Protein AF-A0A2R7Y1B5-F1 (afdb_monomer_lite)

Secondary structure (DSSP, 8-state):
-EEEEE--SSS-SEEEETTEEEEEGGG--TTTHHHHHHHHHHHHIIIIIS---HHHHHHHHHHHHHHHHT--

Radius of gyration: 12.19 Å; chains: 1; bounding box: 36×19×28 Å

Sequence (72 aa):
MDLEIVVKDDDGMGWFENGKIVINVRWSTEESIVEDLVSTFLHEYLEHVLGLGHDYAEEGEGMVMDLLKWGD

Organism: NCBI:txid1973259

pLDDT: mean 92.09, std 8.72, range [51.62, 97.88]

Foldseek 3Di:
DAEAEDADPDDDQWDDDPNYIYGHCNPPDPVCSVLSVQLSVQLRCCCPVVVVHRVVSVVRSVVVSVVVVVVD

Structure (mmCIF, N/CA/C/O backbone):
data_AF-A0A2R7Y1B5-F1
#
_entry.id   AF-A0A2R7Y1B5-F1
#
loop_
_atom_site.group_PDB
_atom_site.id
_atom_site.type_symbol
_atom_site.label_atom_id
_atom_site.label_alt_id
_atom_site.label_comp_id
_atom_site.label_asym_id
_atom_site.label_entity_id
_atom_site.label_seq_id
_atom_site.pdbx_PDB_ins_code
_atom_site.Cartn_x
_atom_site.Cartn_y
_atom_site.Cartn_z
_atom_site.occupancy
_atom_site.B_iso_or_equiv
_atom_site.auth_seq_id
_atom_site.auth_comp_id
_atom_site.auth_asym_id
_atom_site.auth_atom_id
_atom_site.pdbx_PDB_model_num
ATOM 1 N N . MET A 1 1 ? -9.605 -10.643 5.770 1.00 81.69 1 MET A N 1
ATOM 2 C CA . MET A 1 1 ? -9.316 -9.395 5.049 1.00 81.69 1 MET A CA 1
ATOM 3 C C . MET A 1 1 ? -8.959 -9.815 3.649 1.00 81.69 1 MET A C 1
ATOM 5 O O . MET A 1 1 ? -8.130 -10.708 3.505 1.00 81.69 1 MET A O 1
ATOM 9 N N . ASP A 1 2 ? -9.668 -9.255 2.678 1.00 91.75 2 ASP A N 1
ATOM 10 C CA . ASP A 1 2 ? -9.502 -9.607 1.273 1.00 91.75 2 ASP A CA 1
ATOM 11 C C . ASP A 1 2 ? -8.578 -8.591 0.600 1.00 91.75 2 ASP A C 1
ATOM 13 O O . ASP A 1 2 ? -8.575 -7.413 0.961 1.00 91.75 2 ASP A O 1
ATOM 17 N N . LEU A 1 3 ? -7.814 -9.064 -0.381 1.00 95.19 3 LEU A N 1
ATOM 18 C CA . LEU A 1 3 ? -6.953 -8.255 -1.237 1.00 95.19 3 LEU A CA 1
ATOM 19 C C . LEU A 1 3 ? -7.437 -8.403 -2.680 1.00 95.19 3 LEU A C 1
ATOM 21 O O . LEU A 1 3 ? -7.653 -9.524 -3.146 1.00 95.19 3 LEU A O 1
ATOM 25 N N . GLU A 1 4 ? -7.598 -7.291 -3.389 1.00 96.06 4 GLU A N 1
ATOM 26 C CA . GLU A 1 4 ? -7.944 -7.280 -4.811 1.00 96.06 4 GLU A CA 1
ATOM 27 C C . GLU A 1 4 ? -6.954 -6.423 -5.593 1.00 96.06 4 GLU A C 1
ATOM 29 O O . GLU A 1 4 ? -6.694 -5.276 -5.242 1.00 96.06 4 GLU A O 1
ATOM 34 N N . ILE A 1 5 ? -6.424 -6.990 -6.675 1.00 95.38 5 ILE A N 1
ATOM 35 C CA . ILE A 1 5 ? -5.548 -6.285 -7.608 1.00 95.38 5 ILE A CA 1
ATOM 36 C C . ILE A 1 5 ? -6.378 -5.919 -8.833 1.00 95.38 5 ILE A C 1
ATOM 38 O O . ILE A 1 5 ? -7.000 -6.790 -9.448 1.00 95.38 5 ILE A O 1
ATOM 42 N N . VAL A 1 6 ? -6.388 -4.638 -9.187 1.00 95.56 6 VAL A N 1
ATOM 43 C CA . VAL A 1 6 ? -7.173 -4.102 -10.301 1.00 95.56 6 VAL A CA 1
ATOM 44 C C . VAL A 1 6 ? -6.304 -3.298 -11.260 1.00 95.56 6 VAL A C 1
ATOM 46 O O . VAL A 1 6 ? -5.205 -2.865 -10.930 1.00 95.56 6 VAL A O 1
ATOM 49 N N . VAL A 1 7 ? -6.838 -3.079 -12.460 1.00 94.69 7 VAL A N 1
ATOM 50 C CA . VAL A 1 7 ? -6.333 -2.088 -13.412 1.00 94.69 7 VAL A CA 1
ATOM 51 C C . VAL A 1 7 ? -7.510 -1.188 -13.765 1.00 94.69 7 VAL A C 1
ATOM 53 O O . VAL A 1 7 ? -8.420 -1.615 -14.480 1.00 94.69 7 VAL A O 1
ATOM 56 N N . LYS A 1 8 ? -7.539 0.028 -13.217 1.00 93.88 8 LYS A N 1
ATOM 57 C CA . LYS A 1 8 ? -8.636 0.990 -13.412 1.00 93.88 8 LYS A CA 1
ATOM 58 C C . LYS A 1 8 ? -8.101 2.383 -13.722 1.00 93.88 8 LYS A C 1
ATOM 60 O O . LYS A 1 8 ? -7.069 2.784 -13.201 1.00 93.88 8 LYS A O 1
ATOM 65 N N . ASP A 1 9 ? -8.798 3.103 -14.600 1.00 87.56 9 ASP A N 1
ATOM 66 C CA . ASP A 1 9 ? -8.629 4.549 -14.797 1.00 87.56 9 ASP A CA 1
ATOM 67 C C . ASP A 1 9 ? -9.219 5.291 -13.582 1.00 87.56 9 ASP A C 1
ATOM 69 O O . ASP A 1 9 ? -10.379 5.700 -13.609 1.00 87.56 9 ASP A O 1
ATOM 73 N N . ASP A 1 10 ? -8.447 5.405 -12.503 1.00 83.69 10 ASP A N 1
ATOM 74 C CA . ASP A 1 10 ? -8.765 6.203 -11.314 1.00 83.69 10 ASP A CA 1
ATOM 75 C C . ASP A 1 10 ? -7.524 6.972 -10.811 1.00 83.69 10 ASP A C 1
ATOM 77 O O . ASP A 1 10 ? -6.436 6.861 -11.386 1.00 83.69 10 ASP A O 1
ATOM 81 N N . ASP A 1 11 ? -7.716 7.778 -9.761 1.00 76.31 11 ASP A N 1
ATOM 82 C CA . ASP A 1 11 ? -6.703 8.684 -9.205 1.00 76.31 11 ASP A CA 1
ATOM 83 C C . ASP A 1 11 ? -5.891 8.078 -8.031 1.00 76.31 11 ASP A C 1
ATOM 85 O O . ASP A 1 11 ? -5.139 8.808 -7.386 1.00 76.31 11 ASP A O 1
ATOM 89 N N . GLY A 1 12 ? -6.027 6.780 -7.711 1.00 88.19 12 GLY A N 1
ATOM 90 C CA . G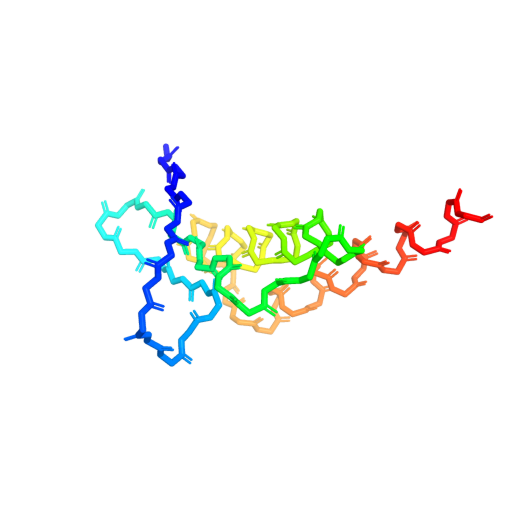LY A 1 12 ? -5.444 6.185 -6.496 1.00 88.19 12 GLY A CA 1
ATOM 91 C C . GLY A 1 12 ? -4.631 4.913 -6.742 1.00 88.19 12 GLY A C 1
ATOM 92 O O . GLY A 1 12 ? -5.027 4.050 -7.518 1.00 88.19 12 GLY A O 1
ATOM 93 N N . MET A 1 13 ? -3.493 4.766 -6.054 1.00 92.81 13 MET A N 1
ATOM 94 C CA . MET A 1 13 ? -2.673 3.542 -6.116 1.00 92.81 13 MET A CA 1
ATOM 95 C C . MET A 1 13 ? -3.241 2.420 -5.235 1.00 92.81 13 MET A C 1
ATOM 97 O O . MET A 1 13 ? -3.145 1.244 -5.585 1.00 92.81 13 MET A O 1
ATOM 101 N N . GLY A 1 14 ? -3.907 2.779 -4.139 1.00 94.62 14 GLY A N 1
ATOM 102 C CA . GLY A 1 14 ? -4.642 1.859 -3.285 1.00 94.62 14 GLY A CA 1
ATOM 103 C C . GLY A 1 14 ? -5.742 2.563 -2.508 1.00 94.62 14 GLY A C 1
ATOM 104 O O . GLY A 1 14 ? -5.780 3.792 -2.448 1.00 94.62 14 GLY A O 1
ATOM 105 N N . TRP A 1 15 ? -6.688 1.770 -2.013 1.00 95.69 15 TRP A N 1
ATOM 106 C CA . TRP A 1 15 ? -7.713 2.225 -1.081 1.00 95.69 15 TRP A CA 1
ATOM 107 C C . TRP A 1 15 ? -8.321 1.057 -0.306 1.00 95.69 15 TRP A C 1
ATOM 109 O O . TRP A 1 15 ? -8.379 -0.087 -0.780 1.00 95.69 15 TRP A O 1
ATOM 119 N N . PHE A 1 16 ? -8.870 1.370 0.864 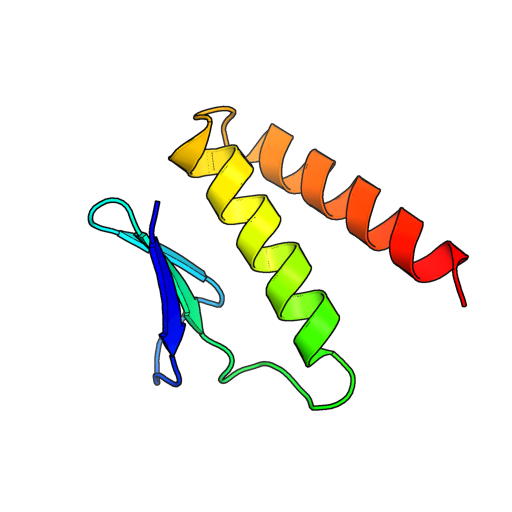1.00 96.06 16 PHE A N 1
ATOM 120 C CA . PHE A 1 16 ? -9.640 0.439 1.670 1.00 96.06 16 PHE A CA 1
ATOM 121 C C . PHE A 1 16 ? -11.142 0.661 1.495 1.00 96.06 16 PHE A C 1
ATOM 123 O O . PHE A 1 16 ? -11.700 1.700 1.849 1.00 96.06 16 PHE A O 1
ATOM 130 N N . GLU A 1 17 ? -11.837 -0.352 0.989 1.00 94.19 17 GLU A N 1
ATOM 131 C CA . GLU A 1 17 ? -13.279 -0.299 0.763 1.00 94.19 17 GLU A CA 1
ATOM 132 C C . GLU A 1 17 ? -13.932 -1.628 1.149 1.00 94.19 17 GLU A C 1
ATOM 134 O O . GLU A 1 17 ? -13.461 -2.704 0.792 1.00 94.19 17 GLU A O 1
ATOM 139 N N . ASN A 1 18 ? -15.062 -1.568 1.863 1.00 93.94 18 ASN A N 1
ATOM 140 C CA . ASN A 1 18 ? -15.886 -2.741 2.188 1.00 93.94 18 ASN A CA 1
ATOM 141 C C . ASN A 1 18 ? -15.102 -3.909 2.836 1.00 93.94 18 ASN A C 1
ATOM 143 O O . ASN A 1 18 ? -15.396 -5.077 2.585 1.00 93.94 18 ASN A O 1
ATOM 147 N N . GLY A 1 19 ? -14.110 -3.605 3.685 1.00 94.25 19 GLY A N 1
ATOM 148 C CA . GLY A 1 19 ? -13.303 -4.620 4.379 1.00 94.25 19 GLY A CA 1
ATOM 149 C C . GLY A 1 19 ? -12.188 -5.247 3.532 1.00 94.25 19 GLY A C 1
ATOM 150 O O . GLY A 1 19 ? -11.626 -6.278 3.923 1.00 94.25 19 GLY A O 1
ATOM 151 N N . LYS A 1 20 ? -11.889 -4.650 2.379 1.00 96.19 20 LYS A N 1
ATOM 152 C CA . LYS A 1 20 ? -10.928 -5.123 1.390 1.00 96.19 20 LYS A CA 1
ATOM 153 C C . LYS A 1 20 ? -9.909 -4.027 1.083 1.00 96.19 20 LYS A C 1
ATOM 155 O O . LYS A 1 20 ? -10.279 -2.866 0.936 1.00 96.19 20 LYS A O 1
ATOM 160 N N . ILE A 1 21 ? -8.650 -4.430 0.950 1.00 97.25 21 ILE A N 1
ATOM 161 C CA . ILE A 1 21 ? -7.596 -3.594 0.372 1.00 97.25 21 ILE A CA 1
ATOM 162 C C . ILE A 1 21 ? -7.654 -3.779 -1.143 1.00 97.25 21 ILE A C 1
ATOM 164 O O . ILE A 1 21 ? -7.584 -4.909 -1.637 1.00 97.25 21 ILE A O 1
ATOM 168 N N . VAL A 1 22 ? -7.806 -2.684 -1.878 1.00 96.75 22 VAL A N 1
ATOM 169 C CA . VAL A 1 22 ? -7.757 -2.674 -3.338 1.00 96.75 22 VAL A CA 1
ATOM 170 C C . VAL A 1 22 ? -6.470 -1.987 -3.763 1.00 96.75 22 VAL A C 1
ATOM 172 O O . VAL A 1 22 ? -6.187 -0.890 -3.299 1.00 96.75 22 VAL A O 1
ATOM 175 N N . ILE A 1 23 ? -5.695 -2.632 -4.634 1.00 96.31 23 ILE A N 1
ATOM 176 C CA . ILE A 1 23 ? -4.452 -2.077 -5.180 1.00 96.31 23 ILE A CA 1
ATOM 177 C C . ILE A 1 23 ? -4.601 -1.935 -6.692 1.00 96.31 23 ILE A C 1
ATOM 179 O O . ILE A 1 23 ? -4.850 -2.918 -7.400 1.00 96.31 23 ILE A O 1
ATOM 183 N N . ASN A 1 24 ? -4.452 -0.711 -7.192 1.00 95.75 24 ASN A N 1
ATOM 184 C CA . ASN A 1 24 ? -4.498 -0.397 -8.611 1.00 95.75 24 ASN A CA 1
ATOM 185 C C . ASN A 1 24 ? -3.084 -0.376 -9.194 1.00 95.75 24 ASN A C 1
ATOM 187 O O . ASN A 1 24 ? -2.345 0.597 -9.069 1.00 95.75 24 ASN A O 1
ATOM 191 N N . VAL A 1 25 ? -2.726 -1.444 -9.904 1.00 95.31 25 VAL A N 1
ATOM 192 C CA . VAL A 1 25 ? -1.383 -1.614 -10.486 1.00 95.31 25 VAL A CA 1
ATOM 193 C C . VAL A 1 25 ? -1.222 -0.928 -11.841 1.00 95.31 25 VAL A C 1
ATOM 195 O O . VAL A 1 25 ? -0.241 -1.152 -12.543 1.00 95.31 25 VAL A O 1
ATOM 198 N N . ARG A 1 26 ? -2.184 -0.091 -12.247 1.00 93.50 26 A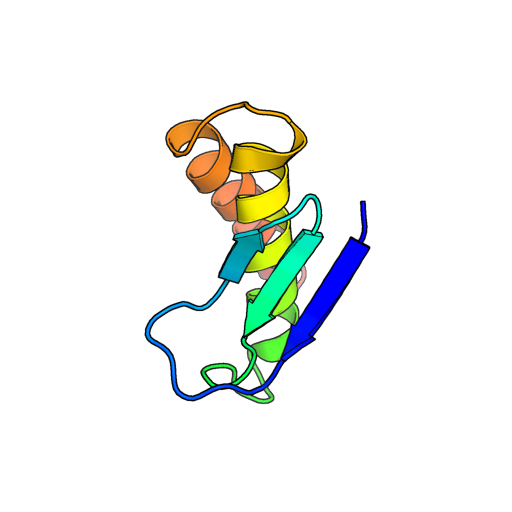RG A N 1
ATOM 199 C CA . ARG A 1 26 ? -2.114 0.661 -13.507 1.00 93.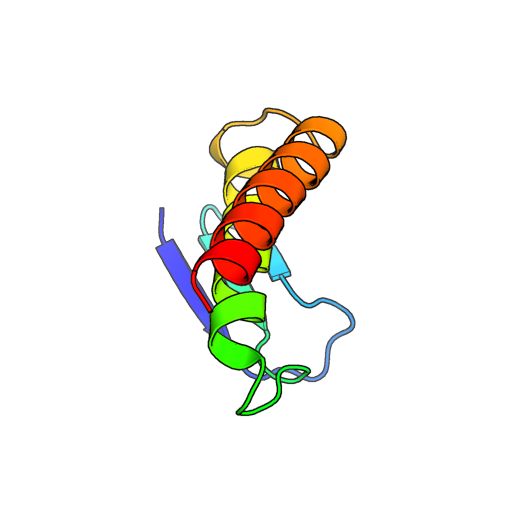50 26 ARG A CA 1
ATOM 200 C C . ARG A 1 26 ? -0.837 1.497 -13.620 1.00 93.50 26 ARG A C 1
ATOM 202 O O . ARG A 1 26 ? -0.286 1.607 -14.712 1.00 93.50 26 ARG A O 1
ATOM 209 N N . TRP A 1 27 ? -0.440 2.141 -12.525 1.00 88.25 27 TRP A N 1
ATOM 210 C CA . TRP A 1 27 ? 0.681 3.084 -12.487 1.00 88.25 27 TRP A CA 1
ATOM 211 C C . TRP A 1 27 ? 2.030 2.402 -12.253 1.00 88.25 27 TRP A C 1
ATOM 213 O O . TRP A 1 27 ? 3.069 3.043 -12.395 1.00 88.25 27 TRP A O 1
ATOM 223 N N . SER A 1 28 ? 2.009 1.109 -11.936 1.00 93.25 28 SER A N 1
ATOM 224 C CA . SER A 1 28 ? 3.204 0.325 -11.673 1.00 93.25 28 SER A CA 1
ATOM 225 C C . SER A 1 28 ? 3.932 -0.060 -12.953 1.00 93.25 28 SER A C 1
ATOM 227 O O . SER A 1 28 ? 3.332 -0.326 -13.998 1.00 93.25 28 SER A O 1
ATOM 229 N N . THR A 1 29 ? 5.254 -0.134 -12.854 1.00 93.75 29 THR A N 1
ATOM 230 C CA . THR A 1 29 ? 6.127 -0.634 -13.920 1.00 93.75 29 THR A CA 1
ATOM 231 C C . THR A 1 29 ? 6.538 -2.076 -13.638 1.00 93.75 29 THR A C 1
ATOM 233 O O . THR A 1 29 ? 6.403 -2.545 -12.514 1.00 93.75 29 THR A O 1
ATOM 236 N N . GLU A 1 30 ? 7.067 -2.794 -14.632 1.00 92.88 30 GLU A N 1
ATOM 237 C CA . GLU A 1 30 ? 7.602 -4.149 -14.408 1.00 92.88 30 GLU A CA 1
ATOM 238 C C . GLU A 1 30 ? 8.721 -4.162 -13.351 1.00 92.88 30 GLU A C 1
ATOM 240 O O . GLU A 1 30 ? 8.817 -5.105 -12.572 1.00 92.88 30 GLU A O 1
ATOM 245 N N . GLU A 1 31 ? 9.519 -3.093 -13.290 1.00 92.44 31 GLU A N 1
ATOM 246 C CA . GLU A 1 31 ? 10.630 -2.950 -12.345 1.00 92.44 31 GLU A CA 1
ATOM 247 C C . GLU A 1 31 ? 10.145 -2.627 -10.921 1.00 92.44 31 GLU A C 1
ATOM 249 O O . GLU A 1 31 ? 10.728 -3.123 -9.962 1.00 92.44 31 GLU A O 1
ATOM 254 N N . SER A 1 32 ? 9.056 -1.860 -10.778 1.00 91.44 32 SER A N 1
ATOM 255 C CA . SER A 1 32 ? 8.539 -1.395 -9.479 1.00 91.44 32 SER A CA 1
ATOM 256 C C . SER A 1 32 ? 7.348 -2.192 -8.944 1.00 91.44 32 SER A C 1
ATOM 258 O O . SER A 1 32 ? 6.948 -1.990 -7.805 1.00 91.44 32 SER A O 1
ATOM 260 N N . ILE A 1 33 ? 6.753 -3.105 -9.723 1.00 93.06 33 ILE A N 1
ATOM 261 C CA . ILE A 1 33 ? 5.459 -3.725 -9.383 1.00 93.06 33 ILE A CA 1
ATOM 262 C C . ILE A 1 33 ? 5.449 -4.394 -8.006 1.00 93.06 33 ILE A C 1
ATOM 264 O O . ILE A 1 33 ? 4.458 -4.317 -7.287 1.00 93.06 33 ILE A O 1
ATOM 268 N N . VAL A 1 34 ? 6.543 -5.054 -7.622 1.00 92.12 34 VAL A N 1
ATOM 269 C CA . VAL A 1 34 ? 6.638 -5.726 -6.320 1.00 92.12 34 VAL A CA 1
ATOM 270 C C . VAL A 1 34 ? 6.704 -4.700 -5.193 1.00 92.12 34 VAL A C 1
ATOM 272 O O . VAL A 1 34 ? 6.027 -4.860 -4.182 1.00 92.12 34 VAL A O 1
ATOM 275 N N . GLU A 1 35 ? 7.483 -3.641 -5.383 1.00 92.69 35 GLU A N 1
ATOM 276 C CA . GLU A 1 35 ? 7.653 -2.550 -4.424 1.00 92.69 35 GLU A CA 1
ATOM 277 C C . GLU A 1 35 ? 6.348 -1.774 -4.240 1.00 92.69 35 GLU A C 1
ATOM 279 O O . GLU A 1 35 ? 5.910 -1.572 -3.110 1.00 92.69 35 GLU A O 1
ATOM 284 N N . ASP A 1 36 ? 5.675 -1.435 -5.339 1.00 93.56 36 ASP A N 1
ATOM 285 C CA . ASP A 1 36 ? 4.392 -0.735 -5.338 1.00 93.56 36 ASP A CA 1
ATOM 286 C C . ASP A 1 36 ? 3.308 -1.568 -4.641 1.00 93.56 36 ASP A C 1
ATOM 288 O O . ASP A 1 36 ? 2.545 -1.042 -3.828 1.00 93.56 36 ASP A O 1
ATOM 292 N N . LEU A 1 37 ? 3.257 -2.881 -4.909 1.00 94.62 37 LEU A N 1
ATOM 293 C CA . LEU A 1 37 ? 2.331 -3.803 -4.245 1.00 94.62 37 LEU A CA 1
ATOM 294 C C . LEU A 1 37 ? 2.593 -3.881 -2.738 1.00 94.62 37 LEU A C 1
ATOM 296 O O . LEU A 1 37 ? 1.644 -3.830 -1.955 1.00 94.62 37 LEU A O 1
ATOM 300 N N . VAL A 1 38 ? 3.856 -4.028 -2.329 1.00 94.69 38 VAL A N 1
ATOM 301 C CA . VAL A 1 38 ? 4.233 -4.145 -0.912 1.00 94.69 38 VAL A CA 1
ATOM 302 C C . VAL A 1 38 ? 3.953 -2.844 -0.174 1.00 94.69 38 VAL A C 1
ATOM 304 O O . VAL A 1 38 ? 3.298 -2.887 0.866 1.00 94.69 38 VAL A O 1
ATOM 307 N N . SER A 1 39 ? 4.403 -1.714 -0.721 1.00 95.31 39 SER A N 1
ATOM 308 C CA . SER A 1 39 ? 4.219 -0.387 -0.133 1.00 95.31 39 SER A CA 1
ATOM 309 C C . SER A 1 39 ? 2.732 -0.087 0.061 1.00 95.31 39 SER A C 1
A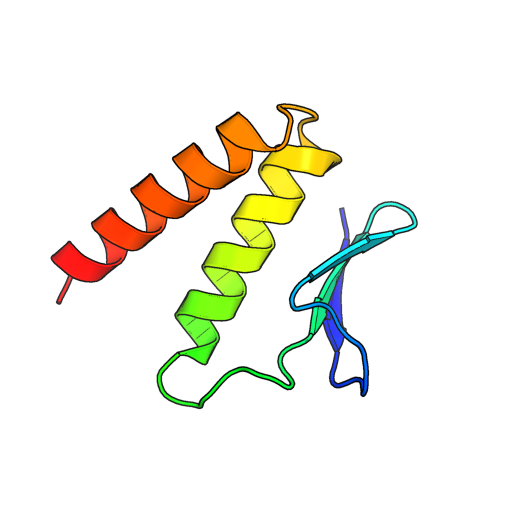TOM 311 O O . SER A 1 39 ? 2.275 0.108 1.185 1.00 95.31 39 SER A O 1
ATOM 313 N N . THR A 1 40 ? 1.942 -0.213 -1.012 1.00 95.81 40 THR A N 1
ATOM 314 C CA . THR A 1 40 ? 0.498 0.059 -0.971 1.00 95.81 40 THR A CA 1
ATOM 315 C C . THR A 1 40 ? -0.238 -0.873 -0.013 1.00 95.81 40 THR A C 1
ATOM 317 O O . THR A 1 40 ? -1.080 -0.429 0.763 1.00 95.81 40 THR A O 1
ATOM 320 N N . PHE A 1 41 ? 0.071 -2.175 -0.028 1.00 96.56 41 PHE A N 1
ATOM 321 C CA . PHE A 1 41 ? -0.547 -3.111 0.911 1.00 96.56 41 PHE A CA 1
ATOM 322 C C . PHE A 1 41 ? -0.255 -2.721 2.360 1.00 96.56 41 PHE A C 1
ATOM 324 O O . PHE A 1 41 ? -1.160 -2.752 3.196 1.00 96.56 41 PHE A O 1
ATOM 331 N N . LEU A 1 42 ? 1.002 -2.390 2.663 1.00 96.94 42 LEU A N 1
ATOM 332 C CA . LEU A 1 42 ? 1.412 -2.064 4.019 1.00 96.94 42 LEU A CA 1
ATOM 333 C C . LEU A 1 42 ? 0.712 -0.792 4.504 1.00 96.94 42 LEU A C 1
ATOM 335 O O . LEU A 1 42 ? 0.176 -0.802 5.610 1.00 96.94 42 LEU A O 1
ATOM 339 N N . HIS A 1 43 ? 0.652 0.238 3.658 1.00 97.62 43 HIS A N 1
ATOM 340 C CA . HIS A 1 43 ? -0.035 1.493 3.947 1.00 97.62 43 HIS A CA 1
ATOM 341 C C . HIS A 1 43 ? -1.489 1.253 4.363 1.00 97.62 43 HIS A C 1
ATOM 343 O O . HIS A 1 43 ? -1.888 1.521 5.497 1.00 97.62 43 HIS A O 1
ATOM 349 N N . GLU A 1 44 ? -2.262 0.631 3.473 1.00 97.56 44 GLU A N 1
ATOM 350 C CA . GLU A 1 44 ? -3.691 0.385 3.660 1.00 97.56 44 GLU A CA 1
ATOM 351 C C . GLU A 1 44 ? -3.959 -0.547 4.852 1.00 97.56 44 GLU A C 1
ATOM 353 O O . GLU A 1 44 ? -4.945 -0.402 5.584 1.00 97.56 44 GLU A O 1
ATOM 358 N N . TYR A 1 45 ? -3.067 -1.513 5.086 1.00 97.31 45 TYR A N 1
ATOM 359 C CA . TYR A 1 45 ? -3.169 -2.418 6.222 1.00 97.31 45 TYR A CA 1
ATOM 360 C C . TYR A 1 45 ? -2.948 -1.701 7.557 1.00 97.31 45 TYR A C 1
ATOM 362 O O . TYR A 1 45 ? -3.740 -1.869 8.489 1.00 97.31 45 TYR A O 1
ATOM 370 N N . LEU A 1 46 ? -1.883 -0.909 7.670 1.00 97.69 46 LEU A N 1
ATOM 371 C CA . LEU A 1 46 ? -1.563 -0.181 8.895 1.00 97.69 46 LEU A CA 1
ATOM 372 C C . LEU A 1 46 ? -2.603 0.911 9.171 1.00 97.69 46 LEU A C 1
ATOM 374 O O . LEU A 1 46 ? -3.109 0.999 10.296 1.00 97.69 46 LEU A O 1
ATOM 378 N N . GLU A 1 47 ? -2.971 1.689 8.151 1.00 97.88 47 GLU A N 1
ATOM 379 C CA . GLU A 1 47 ? -3.913 2.794 8.294 1.00 97.88 47 GLU A CA 1
ATOM 380 C C . GLU A 1 47 ? -5.322 2.288 8.614 1.00 97.88 47 GLU A C 1
ATOM 382 O O . GLU A 1 47 ? -5.905 2.685 9.625 1.00 97.88 47 GLU A O 1
ATOM 387 N N . HIS A 1 48 ? -5.870 1.390 7.792 1.00 96.69 48 HIS A N 1
ATOM 388 C CA . HIS A 1 48 ? -7.297 1.073 7.840 1.00 96.69 48 HIS A CA 1
ATOM 389 C C . HIS A 1 48 ? -7.620 -0.253 8.521 1.00 96.69 48 HIS A C 1
ATOM 391 O O . HIS A 1 48 ? -8.640 -0.350 9.207 1.00 96.69 48 HIS A O 1
ATOM 397 N N . VAL A 1 49 ? -6.778 -1.282 8.369 1.00 95.81 49 VAL A N 1
ATOM 398 C CA . VAL A 1 49 ? -7.057 -2.595 8.978 1.00 95.81 49 VAL A CA 1
ATOM 399 C C . VAL A 1 49 ? -6.672 -2.612 10.452 1.00 95.81 49 VAL A C 1
ATOM 401 O O . VAL A 1 49 ? -7.442 -3.102 11.279 1.00 95.81 49 VAL A O 1
ATOM 404 N N . LEU A 1 50 ? -5.501 -2.075 10.794 1.00 96.50 50 LEU A N 1
ATOM 405 C CA . LEU A 1 50 ? -5.071 -1.938 12.186 1.00 96.50 50 LEU A CA 1
ATOM 406 C C . LEU A 1 50 ? -5.567 -0.645 12.840 1.00 96.50 50 LEU A C 1
ATOM 408 O O . LEU A 1 50 ? -5.594 -0.572 14.069 1.00 96.50 50 LEU A O 1
ATOM 412 N N . GLY A 1 51 ? -5.987 0.348 12.050 1.00 96.62 51 GLY A N 1
ATOM 413 C CA . GLY A 1 51 ? -6.506 1.609 12.575 1.00 96.62 51 GLY A CA 1
ATOM 414 C C . GLY A 1 51 ? -5.432 2.461 13.251 1.00 96.62 51 GLY A C 1
ATOM 415 O O . GLY A 1 51 ? -5.748 3.184 14.195 1.00 96.62 51 GLY A O 1
ATOM 416 N N . LEU A 1 52 ? -4.168 2.342 12.827 1.00 97.25 52 LEU A N 1
ATOM 417 C CA . LEU A 1 52 ? -3.058 3.093 13.424 1.00 97.25 52 LEU A CA 1
ATOM 418 C C . LEU A 1 52 ? -3.045 4.556 12.967 1.00 97.25 52 LEU A C 1
ATOM 420 O O . LEU A 1 52 ? -2.521 5.406 13.680 1.00 97.25 52 LEU A O 1
ATOM 424 N N . GLY A 1 53 ? -3.686 4.855 11.836 1.00 97.12 53 GLY A N 1
ATOM 425 C CA . GLY A 1 53 ? -3.709 6.181 11.226 1.00 97.12 53 GLY A CA 1
ATOM 426 C C . GLY A 1 53 ? -2.572 6.399 10.230 1.00 97.12 53 GLY A C 1
ATOM 427 O O . GLY A 1 53 ? -1.602 5.643 10.196 1.00 97.12 53 GLY A O 1
ATOM 428 N N . HIS A 1 54 ? -2.733 7.447 9.425 1.00 96.25 54 HIS A N 1
ATOM 429 C CA . HIS A 1 54 ? -1.902 7.740 8.259 1.00 96.25 54 HIS A CA 1
ATOM 430 C C . HIS A 1 54 ? -0.410 7.901 8.591 1.00 96.25 54 HIS A C 1
ATOM 432 O O . HIS A 1 54 ? 0.422 7.223 8.002 1.00 96.25 54 HIS A O 1
ATOM 438 N N . ASP A 1 55 ? -0.067 8.698 9.611 1.00 97.69 55 ASP A N 1
ATOM 439 C CA . ASP A 1 55 ? 1.333 8.964 9.982 1.00 97.69 55 ASP A CA 1
ATOM 440 C C . ASP A 1 55 ? 2.121 7.675 10.302 1.00 97.69 55 ASP A C 1
ATOM 442 O O . ASP A 1 55 ? 3.276 7.517 9.910 1.00 97.69 55 ASP A O 1
ATOM 446 N N . TYR A 1 56 ? 1.489 6.720 10.996 1.00 97.00 56 TYR A N 1
ATOM 447 C CA . TYR A 1 56 ? 2.111 5.429 11.310 1.00 97.00 56 TYR A CA 1
ATOM 448 C C . TYR A 1 56 ? 2.179 4.496 10.098 1.00 97.00 56 TYR A C 1
ATOM 450 O O . TYR A 1 56 ? 3.049 3.623 10.049 1.00 97.00 56 TYR A O 1
ATOM 458 N N . ALA A 1 57 ? 1.264 4.651 9.141 1.00 97.62 57 ALA A N 1
ATOM 459 C CA . ALA A 1 57 ? 1.297 3.920 7.884 1.00 97.62 57 ALA A CA 1
ATOM 460 C C . ALA A 1 57 ? 2.466 4.394 7.006 1.00 97.62 57 ALA A C 1
ATOM 462 O O . ALA A 1 57 ? 3.248 3.552 6.569 1.00 97.62 57 ALA A O 1
ATOM 463 N N . GLU A 1 58 ? 2.652 5.713 6.856 1.00 97.06 58 GLU A N 1
ATOM 464 C CA . GLU A 1 58 ? 3.795 6.316 6.148 1.00 97.06 58 GLU A CA 1
ATOM 46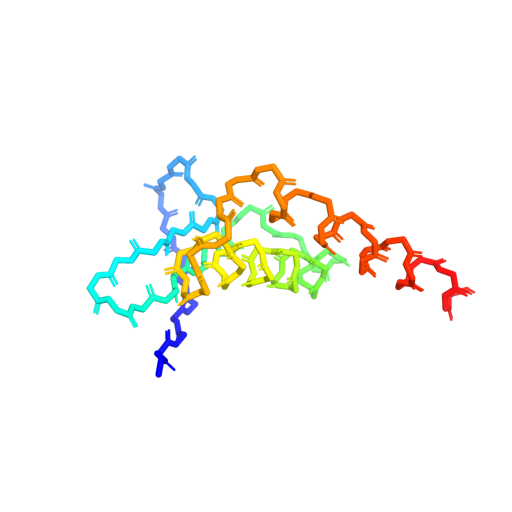5 C C . GLU A 1 58 ? 5.146 5.944 6.790 1.00 97.06 58 GLU A C 1
ATOM 467 O O . GLU A 1 58 ? 6.114 5.608 6.103 1.00 97.06 58 GLU A O 1
ATOM 472 N N . GLU A 1 59 ? 5.239 5.956 8.125 1.00 96.75 59 GLU A N 1
ATOM 473 C CA . GLU A 1 59 ? 6.465 5.532 8.814 1.00 96.75 59 GLU A CA 1
ATOM 474 C C . GLU A 1 59 ? 6.745 4.038 8.577 1.00 96.75 59 GLU A C 1
ATOM 476 O O . GLU A 1 59 ? 7.869 3.648 8.245 1.00 96.75 59 GLU A O 1
ATOM 481 N N . GLY A 1 60 ? 5.718 3.197 8.719 1.00 94.94 60 GLY A N 1
ATOM 482 C CA . GLY A 1 60 ? 5.833 1.752 8.555 1.00 94.94 60 GLY A CA 1
ATOM 483 C C . GLY A 1 60 ? 6.218 1.340 7.135 1.00 94.94 60 GLY A C 1
ATOM 484 O O . GLY A 1 60 ? 7.102 0.494 6.972 1.00 94.94 60 GLY A O 1
ATOM 485 N N . GLU A 1 61 ? 5.595 1.937 6.113 1.00 94.12 61 GLU A N 1
ATOM 486 C CA . GLU A 1 61 ? 5.955 1.671 4.716 1.00 94.12 61 GLU A CA 1
ATOM 487 C C . GLU A 1 61 ? 7.394 2.110 4.446 1.00 94.12 61 GLU A C 1
ATOM 489 O O . GLU A 1 61 ? 8.172 1.322 3.908 1.00 94.12 61 GLU A O 1
ATOM 494 N N . GLY A 1 62 ? 7.795 3.296 4.918 1.00 94.25 62 GLY A N 1
ATOM 495 C CA . GLY A 1 62 ? 9.142 3.824 4.723 1.00 94.25 62 GLY A CA 1
ATOM 496 C C . GLY A 1 62 ? 10.209 2.890 5.289 1.00 94.25 62 GLY A C 1
ATOM 497 O O . GLY A 1 62 ? 11.159 2.536 4.592 1.00 94.25 62 GLY A O 1
ATOM 498 N N . MET A 1 63 ? 10.013 2.400 6.518 1.00 94.81 63 MET A N 1
ATOM 499 C CA . MET A 1 63 ? 10.933 1.447 7.151 1.00 94.81 63 MET A CA 1
ATOM 500 C C . MET A 1 63 ? 11.077 0.137 6.364 1.00 94.81 63 MET A C 1
ATOM 502 O O . MET A 1 63 ? 12.183 -0.396 6.247 1.00 94.81 63 MET A O 1
ATOM 506 N N . VAL A 1 64 ? 9.973 -0.409 5.845 1.00 92.75 64 VAL A N 1
ATOM 507 C CA . VAL A 1 64 ? 9.992 -1.657 5.065 1.00 92.75 64 VAL A CA 1
ATOM 508 C C . VAL A 1 64 ? 10.661 -1.437 3.711 1.00 92.75 64 VAL A C 1
ATOM 510 O O . VAL A 1 64 ? 11.494 -2.250 3.308 1.00 92.75 64 VAL A O 1
ATOM 513 N N . MET A 1 65 ? 10.353 -0.333 3.032 1.00 90.44 65 MET A N 1
ATOM 514 C CA . MET A 1 65 ? 10.944 -0.014 1.733 1.00 90.44 65 MET A CA 1
ATOM 515 C C . MET A 1 65 ? 12.444 0.271 1.837 1.00 90.44 65 MET A C 1
ATOM 517 O O . MET A 1 65 ? 13.210 -0.155 0.972 1.00 90.44 65 MET A O 1
ATOM 521 N N . ASP A 1 66 ? 12.892 0.922 2.910 1.00 91.69 66 ASP A N 1
ATOM 522 C CA . ASP A 1 66 ? 14.318 1.099 3.184 1.00 91.69 66 ASP A CA 1
ATOM 523 C C . ASP A 1 66 ? 15.017 -0.245 3.423 1.00 91.69 66 ASP A C 1
ATOM 525 O O . ASP A 1 66 ? 16.110 -0.466 2.905 1.00 91.69 66 ASP A O 1
ATOM 529 N N . LEU A 1 67 ? 14.385 -1.177 4.144 1.00 88.88 67 LEU A N 1
ATOM 530 C CA . LEU A 1 67 ? 14.943 -2.513 4.368 1.00 88.88 67 LEU A CA 1
ATOM 531 C C . LEU A 1 67 ? 15.106 -3.303 3.061 1.00 88.88 67 LEU A C 1
ATOM 533 O O . LEU A 1 67 ? 16.120 -3.978 2.888 1.00 88.88 67 LEU A O 1
ATOM 537 N N . LEU A 1 68 ? 14.132 -3.218 2.151 1.00 81.88 68 LEU A N 1
ATOM 538 C CA . LEU A 1 68 ? 14.189 -3.904 0.856 1.00 81.88 68 LEU A CA 1
ATOM 539 C C . LEU A 1 68 ? 15.355 -3.397 -0.003 1.00 81.88 68 LEU A C 1
ATOM 541 O O . LEU A 1 68 ? 16.085 -4.207 -0.565 1.00 81.88 68 LEU A O 1
ATOM 545 N N . LYS A 1 69 ? 15.613 -2.083 -0.004 1.00 78.12 69 LYS A N 1
ATOM 546 C CA . LYS A 1 69 ? 16.725 -1.463 -0.751 1.00 78.12 69 LYS A CA 1
ATOM 547 C C . LYS A 1 69 ? 18.118 -1.817 -0.227 1.00 78.12 69 LYS A C 1
ATOM 549 O O . LYS A 1 69 ? 19.096 -1.643 -0.941 1.00 78.12 69 LYS A O 1
ATOM 554 N N . TRP A 1 70 ? 18.237 -2.262 1.024 1.00 59.72 70 TRP A N 1
ATOM 555 C CA . TRP A 1 70 ? 19.510 -2.718 1.605 1.00 59.72 70 TRP A CA 1
ATOM 556 C C . TRP A 1 70 ? 19.803 -4.199 1.314 1.00 59.72 70 TRP A C 1
ATOM 558 O O . TRP A 1 70 ? 20.871 -4.691 1.683 1.00 59.72 70 TRP A O 1
ATOM 568 N N . GLY A 1 71 ? 18.848 -4.919 0.715 1.00 56.94 71 GLY A N 1
ATOM 569 C CA . GLY A 1 71 ? 18.988 -6.319 0.314 1.00 56.94 71 GLY A CA 1
ATOM 570 C C . GLY A 1 71 ? 19.597 -6.536 -1.078 1.00 56.94 71 GLY A C 1
ATOM 571 O O . GLY A 1 71 ? 19.934 -7.683 -1.381 1.00 56.94 71 GLY A O 1
ATOM 572 N N . ASP A 1 72 ? 19.743 -5.467 -1.870 1.00 51.62 72 ASP A N 1
ATOM 573 C CA . ASP A 1 72 ? 20.393 -5.425 -3.194 1.00 51.62 72 ASP A CA 1
ATOM 574 C C . ASP A 1 72 ? 21.892 -5.070 -3.109 1.00 51.62 72 ASP A C 1
ATOM 576 O O . ASP A 1 72 ? 22.673 -5.576 -3.954 1.00 51.62 72 ASP A O 1
#